Protein AF-A0A955LXH2-F1 (afdb_monomer_lite)

Secondary structure (DSSP, 8-state):
--EEEETTEEEEESS--SS--THHHHH-TTTSSEEEPPHHHHHHHHT-

InterPro domains:
  IPR003610 Carbohydrate binding module family 5/12 [PF02839] (1-34)
  IPR036573 Carbohydrate-binding module superfamily 5/12 [SSF51055] (1-34)

Structure (mmCIF, N/CA/C/O backbone):
data_AF-A0A955LXH2-F1
#
_entry.id   AF-A0A955LXH2-F1
#
loop_
_atom_site.group_PDB
_atom_site.id
_atom_site.type_symbol
_atom_site.label_atom_id
_atom_site.label_alt_id
_atom_site.label_comp_id
_atom_site.label_asym_id
_atom_site.label_entity_id
_atom_site.label_seq_id
_atom_site.pdbx_PDB_ins_code
_atom_site.Cartn_x
_atom_site.Cartn_y
_atom_site.Cartn_z
_atom_site.occupancy
_atom_site.B_iso_or_equiv
_atom_site.auth_seq_id
_atom_site.auth_comp_id
_atom_site.auth_asym_id
_atom_site.auth_atom_id
_atom_site.pdbx_PDB_model_num
ATOM 1 N N . GLY A 1 1 ? -11.300 3.256 -2.600 1.00 69.25 1 GLY A N 1
ATOM 2 C CA . GLY A 1 1 ? -10.018 3.414 -3.307 1.00 69.25 1 GLY A CA 1
ATOM 3 C C . GLY A 1 1 ? -9.713 2.131 -4.041 1.00 69.25 1 GLY A C 1
ATOM 4 O O . GLY A 1 1 ? -10.220 1.092 -3.629 1.00 69.25 1 GLY A O 1
ATOM 5 N N . ASP A 1 2 ? -8.935 2.211 -5.114 1.00 83.50 2 ASP A N 1
ATOM 6 C CA . ASP A 1 2 ? -8.492 1.048 -5.884 1.00 83.50 2 ASP A CA 1
ATOM 7 C C . ASP A 1 2 ? -7.537 0.156 -5.085 1.00 83.50 2 ASP A C 1
ATOM 9 O O . ASP A 1 2 ? -6.808 0.625 -4.204 1.00 83.50 2 ASP A O 1
ATOM 13 N N . ARG A 1 3 ? -7.559 -1.145 -5.393 1.00 85.88 3 ARG A N 1
ATOM 14 C CA . ARG A 1 3 ? -6.692 -2.155 -4.781 1.00 85.88 3 ARG A CA 1
ATOM 15 C C . ARG A 1 3 ? -6.107 -3.055 -5.853 1.00 85.88 3 ARG A C 1
ATOM 17 O O . ARG A 1 3 ? -6.815 -3.460 -6.772 1.00 85.88 3 ARG A O 1
ATOM 24 N N . VAL A 1 4 ? -4.829 -3.377 -5.716 1.00 86.25 4 VAL A N 1
ATOM 25 C CA . VAL A 1 4 ? -4.087 -4.199 -6.677 1.00 86.25 4 VAL A CA 1
ATOM 26 C C . VAL A 1 4 ? -3.186 -5.173 -5.936 1.00 86.25 4 VAL A C 1
ATOM 28 O O . VAL A 1 4 ? -2.657 -4.845 -4.880 1.00 86.25 4 VAL A O 1
ATOM 31 N N . LEU A 1 5 ? -3.003 -6.371 -6.482 1.00 85.69 5 LEU A N 1
ATOM 32 C CA . LEU A 1 5 ? -2.020 -7.329 -5.982 1.00 85.69 5 LEU A CA 1
ATOM 33 C C . LEU A 1 5 ? -0.747 -7.176 -6.816 1.00 85.69 5 LEU A C 1
ATOM 35 O O . LEU A 1 5 ? -0.789 -7.361 -8.032 1.00 85.69 5 LEU A O 1
ATOM 39 N N . PHE A 1 6 ? 0.367 -6.829 -6.180 1.00 85.00 6 PHE A N 1
ATOM 40 C CA . PHE A 1 6 ? 1.656 -6.661 -6.841 1.00 85.00 6 PHE A CA 1
ATOM 41 C C . PHE A 1 6 ? 2.718 -7.479 -6.109 1.00 85.00 6 PHE A C 1
ATOM 43 O O . PHE A 1 6 ? 2.875 -7.352 -4.902 1.00 85.00 6 PHE A O 1
ATOM 50 N N . ASP A 1 7 ? 3.413 -8.353 -6.838 1.00 84.00 7 ASP A N 1
ATOM 51 C CA . ASP A 1 7 ? 4.448 -9.244 -6.286 1.00 84.00 7 ASP A CA 1
ATOM 52 C C . ASP A 1 7 ? 3.972 -10.112 -5.096 1.00 84.00 7 ASP A C 1
ATOM 54 O O . ASP A 1 7 ? 4.717 -10.434 -4.179 1.00 84.00 7 ASP A O 1
ATOM 58 N N . GLY A 1 8 ? 2.683 -10.475 -5.077 1.00 84.69 8 GLY A N 1
ATOM 59 C CA . GLY A 1 8 ? 2.069 -11.221 -3.969 1.00 84.69 8 GLY A CA 1
ATOM 60 C C . GLY A 1 8 ? 1.712 -10.369 -2.745 1.00 84.69 8 GLY A C 1
ATOM 61 O O . GLY A 1 8 ? 1.110 -10.887 -1.808 1.00 84.69 8 GLY A O 1
ATOM 62 N N . VAL A 1 9 ? 2.002 -9.068 -2.772 1.00 85.38 9 VAL A N 1
ATOM 63 C CA . VAL A 1 9 ? 1.619 -8.106 -1.737 1.00 85.38 9 VAL A CA 1
ATOM 64 C C . VAL A 1 9 ? 0.422 -7.284 -2.231 1.00 85.38 9 VAL A C 1
ATOM 66 O O . VAL A 1 9 ? 0.451 -6.731 -3.332 1.00 85.38 9 VAL A O 1
ATOM 69 N N . PRO A 1 10 ? -0.681 -7.209 -1.476 1.00 88.00 10 PRO A N 1
ATOM 70 C CA . PRO A 1 10 ? -1.802 -6.355 -1.839 1.00 88.00 10 PRO A CA 1
ATOM 71 C C . PRO A 1 10 ? -1.513 -4.903 -1.469 1.00 88.00 10 PRO A C 1
ATOM 73 O O . PRO A 1 10 ? -0.994 -4.609 -0.399 1.00 88.00 10 PRO A O 1
ATOM 76 N N . TYR A 1 11 ? -1.894 -3.986 -2.350 1.00 89.12 11 TYR A N 1
ATOM 77 C CA . TYR A 1 11 ? -1.747 -2.547 -2.180 1.00 89.12 11 TYR A CA 1
ATOM 78 C C . TYR A 1 11 ? -3.096 -1.852 -2.294 1.00 89.12 11 TYR A C 1
ATOM 80 O O . TYR A 1 11 ? -3.952 -2.254 -3.085 1.00 89.12 11 TYR A O 1
ATOM 88 N N . GLN A 1 12 ? -3.254 -0.760 -1.553 1.00 87.94 12 GLN A N 1
ATOM 89 C CA . GLN A 1 12 ? -4.394 0.143 -1.650 1.00 87.94 12 GLN A CA 1
ATOM 90 C C . GLN A 1 12 ? -3.944 1.544 -2.060 1.00 87.94 12 GLN A C 1
ATOM 92 O O . GLN A 1 12 ? -2.977 2.085 -1.524 1.00 87.94 12 GLN A O 1
ATOM 97 N N . ALA A 1 13 ? -4.672 2.148 -2.996 1.00 87.38 13 ALA A N 1
ATOM 98 C CA . ALA A 1 13 ? -4.444 3.522 -3.414 1.00 87.38 13 ALA A CA 1
ATOM 99 C C . ALA A 1 13 ? -4.908 4.510 -2.324 1.00 87.38 13 ALA A C 1
ATOM 101 O O . ALA A 1 13 ? -6.061 4.461 -1.879 1.00 87.38 13 ALA A O 1
ATOM 102 N N . LYS A 1 14 ? -4.018 5.428 -1.922 1.00 83.00 14 LYS A N 1
ATOM 103 C CA . LYS A 1 14 ? -4.300 6.553 -1.007 1.00 83.00 14 LYS A CA 1
ATOM 104 C C . LYS A 1 14 ? -5.203 7.603 -1.653 1.00 83.00 14 LYS A C 1
ATOM 106 O O . LYS A 1 14 ? -6.091 8.150 -1.007 1.00 83.00 14 LYS A O 1
ATOM 111 N N . TRP A 1 15 ? -4.972 7.879 -2.930 1.00 83.38 15 TRP A N 1
ATOM 112 C CA . TRP A 1 15 ? -5.744 8.791 -3.772 1.00 83.38 15 TRP A CA 1
ATOM 113 C C . TRP A 1 15 ? -5.802 8.225 -5.192 1.00 83.38 15 TRP A C 1
ATOM 115 O O . TRP A 1 15 ? -5.042 7.321 -5.530 1.00 83.38 15 TRP A O 1
ATOM 125 N N . TRP A 1 16 ? -6.722 8.728 -6.019 1.00 75.50 16 TRP A N 1
ATOM 126 C CA . TRP A 1 16 ? -6.832 8.291 -7.411 1.00 75.50 16 TRP A CA 1
ATOM 127 C C . TRP A 1 16 ? -5.532 8.589 -8.161 1.00 75.50 16 TRP A C 1
ATOM 129 O O . TRP A 1 16 ? -5.121 9.747 -8.258 1.00 75.50 16 TRP A O 1
ATOM 139 N N . THR A 1 17 ? -4.895 7.549 -8.692 1.00 69.44 17 THR A N 1
ATOM 140 C CA . THR A 1 17 ? -3.737 7.671 -9.574 1.00 69.44 17 THR A CA 1
ATOM 141 C C . THR A 1 17 ? -3.967 6.852 -10.830 1.00 69.44 17 THR A C 1
ATOM 143 O O . THR A 1 17 ? -4.298 5.670 -10.785 1.00 69.44 17 THR A O 1
ATOM 146 N N . GLN A 1 18 ? -3.828 7.498 -11.983 1.00 68.38 18 GLN A N 1
ATOM 147 C CA . GLN A 1 18 ? -3.961 6.846 -13.278 1.00 68.38 18 GLN A CA 1
ATOM 148 C C . GLN A 1 18 ? -2.570 6.584 -13.844 1.00 68.38 18 GLN A C 1
ATOM 150 O O . GLN A 1 18 ? -1.821 7.517 -14.111 1.00 68.38 18 GLN A O 1
ATOM 155 N N . GLY A 1 19 ? -2.231 5.306 -14.020 1.00 70.12 19 GLY A N 1
ATOM 156 C CA . GLY A 1 19 ? -0.964 4.873 -14.620 1.00 70.12 19 GLY A CA 1
ATOM 157 C C . GLY A 1 19 ? 0.226 4.778 -13.658 1.00 70.12 19 GLY A C 1
ATOM 158 O O . GLY A 1 19 ? 1.293 4.335 -14.077 1.00 70.12 19 GLY A O 1
ATOM 159 N N . ASP A 1 20 ? 0.058 5.138 -12.384 1.00 73.38 20 ASP A N 1
ATOM 160 C CA . ASP A 1 20 ? 1.132 5.056 -11.393 1.00 73.38 20 ASP A CA 1
ATOM 161 C C . ASP A 1 20 ? 1.257 3.628 -10.850 1.00 73.38 20 ASP A C 1
ATOM 163 O O . ASP A 1 20 ? 0.284 3.041 -10.370 1.00 73.38 20 ASP A O 1
ATOM 167 N N . SER A 1 21 ? 2.448 3.042 -10.954 1.00 74.31 21 SER A N 1
ATOM 168 C CA . SER A 1 21 ? 2.662 1.639 -10.594 1.00 74.31 21 SER A CA 1
ATOM 169 C C . SER A 1 21 ? 2.858 1.468 -9.081 1.00 74.31 21 SER A C 1
ATOM 171 O O . SER A 1 21 ? 3.630 2.215 -8.477 1.00 74.31 21 SER A O 1
ATOM 173 N N . PRO A 1 22 ? 2.274 0.427 -8.458 1.00 77.56 22 PRO A N 1
ATOM 174 C CA . PRO A 1 22 ? 2.501 0.108 -7.043 1.00 77.56 22 PRO A CA 1
ATOM 175 C C . PRO A 1 22 ? 3.962 -0.239 -6.713 1.00 77.56 22 PRO A C 1
ATOM 177 O O . PRO A 1 22 ? 4.345 -0.202 -5.548 1.00 77.56 22 PRO A O 1
ATOM 180 N N . ALA A 1 23 ? 4.808 -0.473 -7.723 1.00 76.56 23 ALA A N 1
ATOM 181 C CA . ALA A 1 23 ? 6.249 -0.672 -7.566 1.00 76.56 23 ALA A CA 1
ATOM 182 C C . ALA A 1 23 ? 6.973 0.504 -6.874 1.00 76.56 23 ALA A C 1
ATOM 184 O O . ALA A 1 23 ? 7.992 0.306 -6.214 1.00 76.56 23 ALA A O 1
ATOM 185 N N . ALA A 1 24 ? 6.461 1.736 -6.963 1.00 74.62 24 ALA A N 1
ATOM 186 C CA . ALA A 1 24 ? 7.049 2.843 -6.208 1.00 74.62 24 ALA A CA 1
ATOM 187 C C . ALA A 1 24 ? 6.906 2.622 -4.687 1.00 74.62 24 ALA A C 1
ATOM 189 O O . ALA A 1 24 ? 7.826 2.922 -3.921 1.00 74.62 24 ALA A O 1
ATOM 190 N N . ALA A 1 25 ? 5.796 2.015 -4.247 1.00 80.75 25 ALA A N 1
ATOM 191 C CA . ALA A 1 25 ? 5.510 1.791 -2.832 1.00 80.75 25 ALA A CA 1
ATOM 192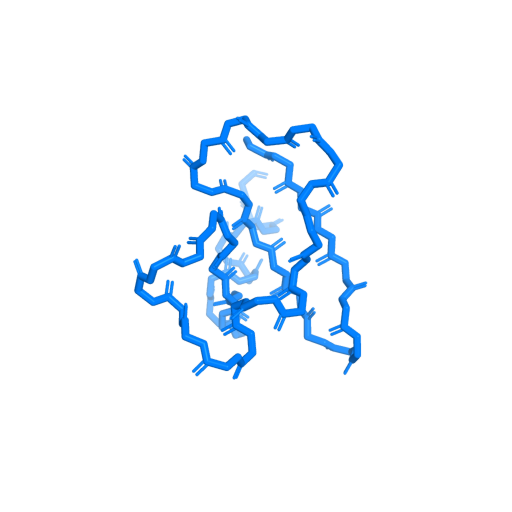 C C . ALA A 1 25 ? 6.377 0.701 -2.205 1.00 80.75 25 ALA A C 1
ATOM 194 O O . ALA A 1 25 ? 6.618 0.752 -1.002 1.00 80.75 25 ALA A O 1
ATOM 195 N N . THR A 1 26 ? 6.893 -0.244 -3.000 1.00 77.19 26 THR A N 1
ATOM 196 C CA . THR A 1 26 ? 7.915 -1.191 -2.524 1.00 77.19 26 THR A CA 1
ATOM 197 C C . THR A 1 26 ? 9.231 -0.507 -2.166 1.00 77.19 26 THR A C 1
ATOM 199 O O . THR A 1 26 ? 9.929 -0.980 -1.275 1.00 77.19 26 THR A O 1
ATOM 202 N N . SER A 1 27 ? 9.583 0.600 -2.829 1.00 76.00 27 SER A N 1
ATOM 203 C CA . SER A 1 27 ? 10.829 1.329 -2.555 1.00 76.00 27 SER A CA 1
ATOM 204 C C . SER A 1 27 ? 10.639 2.449 -1.532 1.00 76.00 27 SER A C 1
ATOM 206 O O . SER A 1 27 ? 11.457 2.600 -0.627 1.00 76.00 27 SER A O 1
ATOM 208 N N . ASN A 1 28 ? 9.563 3.231 -1.655 1.00 76.31 28 ASN A N 1
ATOM 209 C CA . ASN A 1 28 ? 9.285 4.388 -0.804 1.00 76.31 28 ASN A CA 1
ATOM 210 C C . ASN A 1 28 ? 7.771 4.527 -0.554 1.00 76.31 28 ASN A C 1
ATOM 212 O O . ASN A 1 28 ? 7.101 5.311 -1.237 1.00 76.31 28 ASN A O 1
ATOM 216 N N . PRO A 1 29 ? 7.213 3.804 0.431 1.00 73.31 29 PRO A N 1
ATOM 217 C CA . PRO A 1 29 ? 5.772 3.793 0.702 1.00 73.31 29 PRO A CA 1
ATOM 218 C C . PRO A 1 29 ? 5.221 5.164 1.136 1.00 73.31 29 PRO A C 1
ATOM 220 O O . PRO A 1 29 ? 4.062 5.487 0.870 1.00 73.31 29 PRO A O 1
ATOM 223 N N . ASP A 1 30 ? 6.047 6.013 1.752 1.00 76.44 30 ASP A N 1
ATOM 224 C CA . ASP A 1 30 ? 5.640 7.355 2.183 1.00 76.44 30 ASP A CA 1
ATOM 225 C C . ASP A 1 30 ? 5.374 8.316 1.020 1.00 76.44 30 ASP A C 1
ATOM 227 O O . ASP A 1 30 ? 4.425 9.098 1.074 1.00 76.44 30 ASP A O 1
ATOM 231 N N . SER A 1 31 ? 6.181 8.244 -0.043 1.00 77.31 31 SER A N 1
ATOM 232 C CA . SER A 1 31 ? 6.049 9.110 -1.230 1.00 77.31 31 SER A CA 1
ATOM 233 C C . SER A 1 31 ? 5.204 8.489 -2.340 1.00 77.31 31 SER A C 1
ATOM 235 O O . SER A 1 31 ? 4.967 9.128 -3.362 1.00 77.31 31 SER A O 1
ATOM 237 N N . SER A 1 32 ? 4.748 7.253 -2.146 1.00 83.50 32 SER A N 1
ATOM 238 C CA . SER A 1 32 ? 4.001 6.524 -3.158 1.00 83.50 32 SER A CA 1
ATOM 239 C C . SER A 1 32 ? 2.496 6.684 -2.986 1.00 83.50 32 SER A C 1
ATOM 241 O O . SER A 1 32 ? 1.994 6.756 -1.859 1.00 83.50 32 SER A O 1
ATOM 243 N N . PRO A 1 33 ? 1.745 6.682 -4.098 1.00 85.62 33 PRO A N 1
ATOM 244 C CA . PRO A 1 33 ? 0.289 6.727 -4.042 1.00 85.62 33 PRO A CA 1
ATOM 245 C C . PRO A 1 33 ? -0.337 5.421 -3.545 1.00 85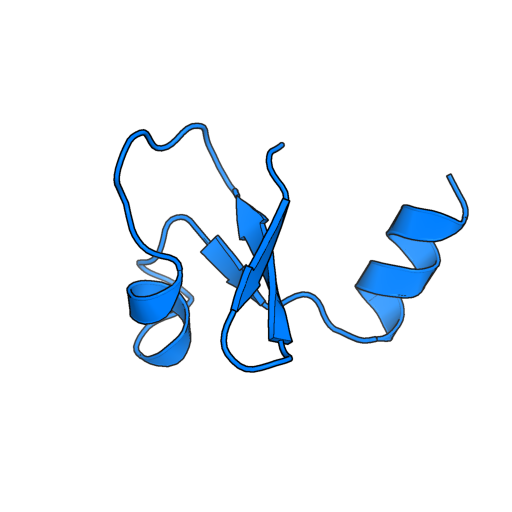.62 33 PRO A C 1
ATOM 247 O O . PRO A 1 33 ? -1.527 5.386 -3.240 1.00 85.62 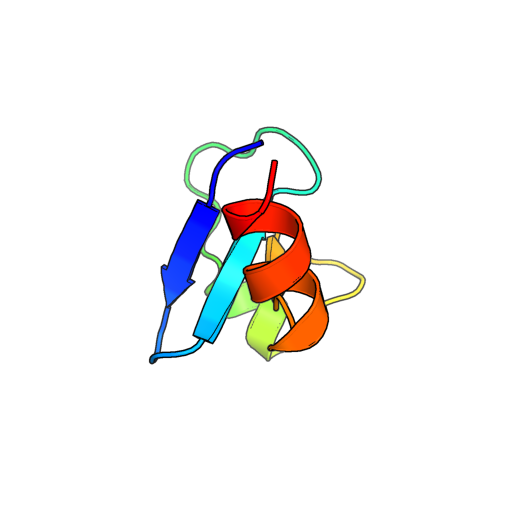33 PRO A O 1
ATOM 250 N N . TRP A 1 34 ? 0.462 4.361 -3.442 1.00 88.25 34 TRP A N 1
ATOM 251 C CA . TRP A 1 34 ? 0.060 3.039 -2.986 1.00 88.25 34 TRP A CA 1
ATOM 252 C C . TRP A 1 34 ? 0.600 2.768 -1.577 1.00 88.25 34 TRP A C 1
ATOM 254 O O . TRP A 1 34 ? 1.745 3.099 -1.276 1.00 88.25 34 TRP A O 1
ATOM 264 N N . ILE A 1 35 ? -0.213 2.143 -0.725 1.00 87.75 35 ILE A N 1
ATOM 265 C CA . ILE A 1 35 ? 0.200 1.611 0.582 1.00 87.75 35 ILE A CA 1
ATOM 266 C C . ILE A 1 35 ? 0.114 0.082 0.520 1.00 87.75 35 ILE A C 1
ATOM 268 O O . ILE A 1 35 ? -0.942 -0.415 0.116 1.00 87.75 35 ILE A O 1
ATOM 272 N N . PRO A 1 36 ? 1.164 -0.668 0.907 1.00 87.94 36 PRO A N 1
ATOM 273 C CA . PRO A 1 36 ? 1.054 -2.111 1.100 1.00 87.94 36 PRO A CA 1
ATOM 274 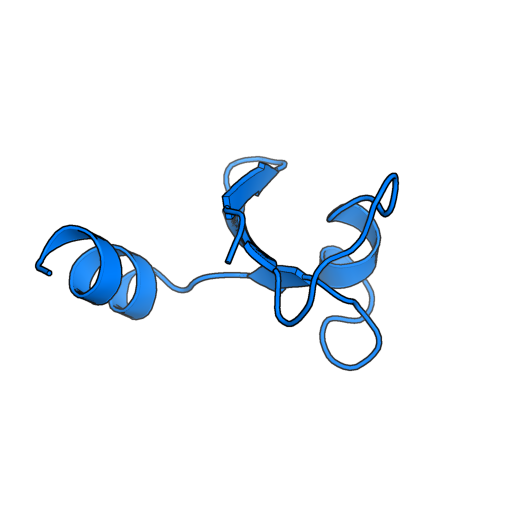C C . PRO A 1 36 ? 0.105 -2.404 2.263 1.00 87.94 36 PRO A C 1
ATOM 276 O O . PRO A 1 36 ? 0.301 -1.898 3.365 1.00 87.94 36 PRO A O 1
ATOM 279 N N . LEU A 1 37 ? -0.909 -3.224 2.018 1.00 87.38 37 LEU A N 1
ATOM 280 C CA . LEU A 1 37 ? -1.833 -3.670 3.049 1.00 87.38 37 LEU A CA 1
ATOM 281 C C . LEU A 1 37 ? -1.198 -4.804 3.847 1.00 87.38 37 LEU A C 1
ATOM 283 O O . LEU A 1 37 ? -0.723 -5.797 3.290 1.00 87.38 37 LEU A O 1
ATOM 287 N N . THR A 1 38 ? -1.236 -4.664 5.164 1.00 87.75 38 THR A N 1
ATOM 288 C CA . THR A 1 38 ? -0.877 -5.746 6.083 1.00 87.75 38 THR A CA 1
ATOM 289 C C . THR A 1 38 ? -1.977 -6.806 6.138 1.00 87.75 38 THR A C 1
ATOM 291 O O . THR A 1 38 ? -3.135 -6.529 5.833 1.00 87.75 38 THR A O 1
ATOM 294 N N . GLU A 1 39 ? -1.653 -8.019 6.592 1.00 86.44 39 GLU A N 1
ATOM 295 C CA . GLU A 1 39 ? -2.645 -9.089 6.807 1.00 86.44 39 GLU A CA 1
ATOM 296 C C . GLU A 1 39 ? -3.828 -8.644 7.677 1.00 86.44 39 GLU A C 1
ATOM 298 O O . GLU A 1 39 ? -4.971 -9.022 7.422 1.00 86.44 39 GLU A O 1
ATOM 303 N N . GLN A 1 40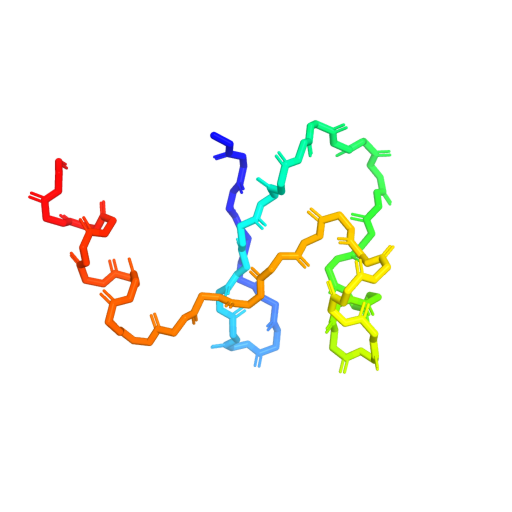 ? -3.571 -7.790 8.671 1.00 86.31 40 GLN A N 1
ATOM 304 C CA . GLN A 1 40 ? -4.615 -7.206 9.509 1.00 86.31 40 GLN A CA 1
ATOM 305 C C . GLN A 1 40 ? -5.534 -6.289 8.701 1.00 86.31 40 GLN A C 1
ATOM 307 O O . GLN A 1 40 ? -6.748 -6.458 8.741 1.00 86.31 40 GLN A O 1
ATOM 312 N N . GLU A 1 41 ? -4.973 -5.368 7.919 1.00 86.38 41 GLU A N 1
ATOM 313 C CA . GLU A 1 41 ? -5.769 -4.461 7.090 1.00 86.38 41 GLU A CA 1
ATOM 314 C C . GLU A 1 41 ? -6.535 -5.193 5.988 1.00 86.38 41 GLU A C 1
ATOM 316 O O . GLU A 1 41 ? -7.668 -4.823 5.700 1.00 86.38 41 GLU A O 1
ATOM 321 N N . ILE A 1 42 ? -5.963 -6.247 5.396 1.00 85.31 42 ILE A N 1
ATOM 322 C CA . ILE A 1 42 ? -6.658 -7.096 4.417 1.00 85.31 42 ILE A CA 1
ATOM 323 C C . ILE A 1 42 ? -7.908 -7.709 5.050 1.00 85.31 42 ILE A C 1
ATOM 325 O O . ILE A 1 42 ? -8.983 -7.646 4.460 1.00 85.31 42 ILE A O 1
ATOM 329 N N . ASN A 1 43 ? -7.784 -8.282 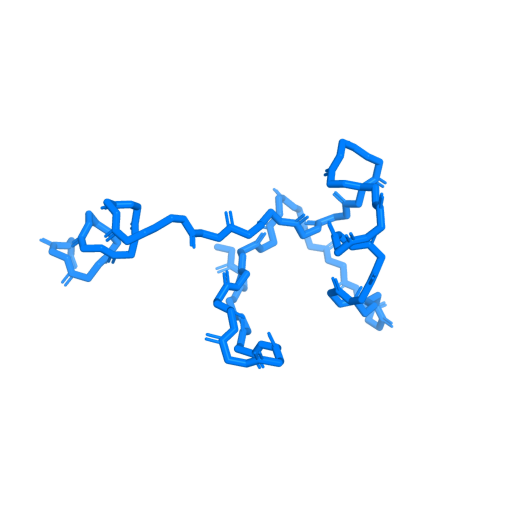6.246 1.00 86.31 43 ASN A N 1
ATOM 330 C CA . ASN A 1 43 ? -8.909 -8.920 6.924 1.00 86.31 43 ASN A CA 1
ATOM 331 C C . ASN A 1 43 ? -9.984 -7.905 7.326 1.00 86.31 43 ASN A C 1
ATOM 333 O O . ASN A 1 43 ? -11.164 -8.164 7.112 1.00 86.31 43 ASN A O 1
ATOM 337 N N . GLU A 1 44 ? -9.586 -6.733 7.822 1.00 86.25 44 GLU A N 1
ATOM 338 C CA . GLU A 1 44 ? -10.510 -5.632 8.133 1.00 86.25 44 GLU A CA 1
ATOM 339 C C . GLU A 1 44 ? -11.261 -5.162 6.883 1.00 86.25 44 GLU A C 1
ATOM 341 O O . GLU A 1 44 ? -12.463 -4.912 6.905 1.00 86.25 44 GLU A O 1
ATOM 346 N N . VAL A 1 45 ? -10.551 -5.085 5.761 1.00 79.88 45 VAL A N 1
ATOM 347 C CA . VAL A 1 45 ? -11.109 -4.737 4.459 1.00 79.88 45 VAL A CA 1
ATOM 348 C C . VAL A 1 45 ? -12.095 -5.788 3.944 1.00 79.88 45 VAL A C 1
ATOM 350 O O . VAL A 1 45 ? -13.100 -5.420 3.338 1.00 79.88 45 VAL A O 1
ATOM 353 N N . LEU A 1 46 ? -11.784 -7.072 4.115 1.00 79.38 46 LEU A N 1
ATOM 354 C CA . LEU A 1 46 ? -12.616 -8.189 3.658 1.00 79.38 46 LEU A CA 1
ATOM 355 C C . LEU A 1 46 ? -13.811 -8.452 4.583 1.00 79.38 46 LEU A C 1
ATOM 357 O O . LEU A 1 46 ? -14.752 -9.125 4.172 1.00 79.38 46 LEU A O 1
ATOM 361 N N . SER A 1 47 ? -13.768 -7.946 5.817 1.00 81.12 47 SER A N 1
ATOM 362 C CA . SER A 1 47 ? -14.823 -8.105 6.820 1.00 81.12 47 SER A CA 1
ATOM 363 C C . SER A 1 47 ? -15.893 -6.999 6.788 1.00 81.12 47 SER A C 1
ATOM 365 O O . SER A 1 47 ? -16.817 -7.049 7.605 1.00 81.12 47 SER A O 1
ATOM 367 N N . GLN A 1 48 ? -15.774 -6.009 5.896 1.00 57.66 48 GLN A N 1
ATOM 368 C CA . GLN A 1 48 ? -16.730 -4.900 5.719 1.00 57.66 48 GLN A CA 1
ATOM 369 C C . GLN A 1 48 ? -17.746 -5.159 4.604 1.00 57.66 48 GLN A C 1
ATOM 371 O O . GLN A 1 48 ? -17.377 -5.795 3.591 1.00 57.66 48 GLN A O 1
#

Radius of gyration: 10.33 Å; chains: 1; bounding box: 28×20×24 Å

pLDDT: mean 81.02, std 6.82, range [57.66, 89.12]

Foldseek 3Di:
DDWDQDPNWIKDFQDDDDPFDCVVCVVPVPPGRIHTDDPVRVVVVVVD

Organism: NCBI:txid2053526

Sequence (48 aa):
GDRVLFDGVPYQAKWWTQGDSPAAATSNPDSSPWIPLTEQEINEVLSQ